Protein AF-A0A9P7K3I8-F1 (afdb_monomer_lite)

Structure (mmCIF, N/CA/C/O backbone):
data_AF-A0A9P7K3I8-F1
#
_entry.id   AF-A0A9P7K3I8-F1
#
loop_
_atom_site.group_PDB
_atom_site.id
_atom_site.type_symbol
_atom_site.label_atom_id
_atom_site.label_alt_id
_atom_site.label_comp_id
_atom_site.label_asym_id
_atom_site.label_entity_id
_atom_site.label_seq_id
_atom_site.pdbx_PDB_ins_code
_atom_site.Cartn_x
_atom_site.Cartn_y
_atom_site.Cartn_z
_atom_site.occupancy
_atom_site.B_iso_or_equiv
_atom_site.auth_seq_id
_atom_site.auth_comp_id
_atom_site.auth_asym_id
_atom_site.auth_atom_id
_atom_site.pdbx_PDB_model_num
ATOM 1 N N . MET A 1 1 ? -4.720 -3.797 11.841 1.00 48.81 1 MET A N 1
ATOM 2 C CA . MET A 1 1 ? -3.307 -3.747 11.417 1.00 48.81 1 MET A CA 1
ATOM 3 C C . MET A 1 1 ? -3.139 -2.559 10.490 1.00 48.81 1 MET A C 1
ATOM 5 O O . MET A 1 1 ? -4.013 -2.383 9.645 1.00 48.81 1 MET A O 1
ATOM 9 N N . PRO A 1 2 ? -2.109 -1.719 10.674 1.00 69.06 2 PRO A N 1
ATOM 10 C CA . PRO A 1 2 ? -1.815 -0.645 9.732 1.00 69.06 2 PRO A CA 1
ATOM 11 C C . PRO A 1 2 ? -1.447 -1.245 8.368 1.00 69.06 2 PRO A C 1
ATOM 13 O O . PRO A 1 2 ? -0.720 -2.235 8.304 1.00 69.06 2 PRO A O 1
ATOM 16 N N . VAL A 1 3 ? -1.983 -0.675 7.289 1.00 77.25 3 VAL A N 1
ATOM 17 C CA . VAL A 1 3 ? -1.693 -1.113 5.917 1.00 77.25 3 VAL A CA 1
ATOM 18 C C . VAL A 1 3 ? -0.452 -0.373 5.435 1.00 77.25 3 VAL A C 1
ATOM 20 O O . VAL A 1 3 ? -0.442 0.857 5.390 1.00 77.25 3 VAL A O 1
ATOM 23 N N . SER A 1 4 ? 0.599 -1.119 5.097 1.00 82.44 4 SER A N 1
ATOM 24 C CA . SER A 1 4 ? 1.828 -0.546 4.548 1.00 82.44 4 SER A CA 1
ATOM 25 C C . SER A 1 4 ? 1.603 0.009 3.142 1.00 82.44 4 SER A C 1
ATOM 27 O O . SER A 1 4 ? 0.768 -0.477 2.378 1.00 82.44 4 SER A O 1
ATOM 29 N N . VAL A 1 5 ? 2.386 1.022 2.784 1.00 84.94 5 VAL A N 1
ATOM 30 C CA . VAL A 1 5 ? 2.389 1.591 1.434 1.00 84.94 5 VAL A CA 1
ATOM 31 C C . VAL A 1 5 ? 2.815 0.535 0.415 1.00 84.94 5 VAL A C 1
ATOM 33 O O . VAL A 1 5 ? 3.733 -0.240 0.670 1.00 84.94 5 VAL A O 1
ATOM 36 N N . GLY A 1 6 ? 2.139 0.503 -0.734 1.00 86.31 6 GLY A N 1
ATOM 37 C CA . GLY A 1 6 ? 2.407 -0.472 -1.793 1.00 86.31 6 GLY A CA 1
ATOM 38 C C . GLY A 1 6 ? 1.720 -1.825 -1.591 1.00 86.31 6 GLY A C 1
ATOM 39 O O . GLY A 1 6 ? 1.846 -2.702 -2.438 1.00 86.31 6 GLY A O 1
ATOM 40 N N . MET A 1 7 ? 0.964 -2.018 -0.511 1.00 89.62 7 MET A N 1
ATOM 41 C CA . MET A 1 7 ? 0.153 -3.225 -0.349 1.00 89.62 7 MET A CA 1
ATOM 42 C C . MET A 1 7 ? -1.098 -3.146 -1.221 1.00 89.62 7 MET A C 1
ATOM 44 O O . MET A 1 7 ? -1.807 -2.141 -1.203 1.00 89.62 7 MET A O 1
ATOM 48 N N . VAL A 1 8 ? -1.382 -4.209 -1.968 1.00 91.31 8 VAL A N 1
ATOM 49 C CA . VAL A 1 8 ? -2.612 -4.362 -2.752 1.00 91.31 8 VAL A CA 1
ATOM 50 C C . VAL A 1 8 ? -3.511 -5.368 -2.061 1.00 91.31 8 VAL A C 1
ATOM 52 O O . VAL A 1 8 ? -3.051 -6.416 -1.602 1.00 91.31 8 VAL A O 1
ATOM 55 N N . GLY A 1 9 ? -4.794 -5.049 -1.983 1.00 91.75 9 GLY A N 1
ATOM 56 C CA . GLY A 1 9 ? -5.764 -5.870 -1.280 1.00 91.75 9 GLY A CA 1
ATOM 57 C C . GLY A 1 9 ? -7.167 -5.298 -1.360 1.00 91.75 9 GLY A C 1
ATOM 58 O O . GLY A 1 9 ? -7.424 -4.388 -2.141 1.00 91.75 9 GLY A O 1
ATOM 59 N N . TYR A 1 10 ? -8.065 -5.819 -0.534 1.00 91.38 10 TYR A N 1
ATOM 60 C CA . TYR A 1 10 ? -9.457 -5.376 -0.469 1.00 91.38 10 TYR A CA 1
ATOM 61 C C . TYR A 1 10 ? -9.915 -5.232 0.981 1.00 91.38 10 TYR A C 1
ATOM 63 O O . TYR A 1 10 ? -9.341 -5.816 1.908 1.00 91.38 10 TYR A O 1
ATOM 71 N N . LEU A 1 11 ? -10.963 -4.440 1.197 1.00 90.06 11 LEU A N 1
ATOM 72 C CA . LEU A 1 11 ? -11.585 -4.296 2.509 1.00 90.06 11 LEU A CA 1
ATOM 73 C C . LEU A 1 11 ? -12.683 -5.351 2.678 1.00 90.06 11 LEU A C 1
ATOM 75 O O . LEU A 1 11 ? -13.753 -5.250 2.082 1.00 90.06 11 LEU A O 1
ATOM 79 N N . SER A 1 12 ? -12.446 -6.352 3.526 1.00 88.44 12 SER A N 1
ATOM 80 C CA . SER A 1 12 ? -13.471 -7.344 3.852 1.00 88.44 12 SER A CA 1
ATOM 81 C C . SER A 1 12 ? -14.590 -6.695 4.664 1.00 88.44 12 SER A C 1
ATOM 83 O O . SER A 1 12 ? -14.382 -6.299 5.815 1.00 88.44 12 SER A O 1
ATOM 85 N N . LYS A 1 13 ? -15.790 -6.620 4.078 1.00 84.81 13 LYS A N 1
ATOM 86 C CA . LYS A 1 13 ? -16.990 -6.057 4.724 1.00 84.81 13 LYS A CA 1
ATOM 87 C C . LYS A 1 13 ? -17.391 -6.844 5.975 1.00 84.81 13 LYS A C 1
ATOM 89 O O . LYS A 1 13 ? -17.785 -6.245 6.967 1.00 84.81 13 LYS A O 1
ATOM 94 N N . HIS A 1 14 ? -17.224 -8.168 5.954 1.00 85.81 14 HIS A N 1
ATOM 95 C CA . HIS A 1 14 ? -17.585 -9.046 7.072 1.00 85.81 14 HIS A CA 1
ATOM 96 C C . HIS A 1 14 ? -16.695 -8.849 8.301 1.00 85.81 14 HIS A C 1
ATOM 98 O O . HIS A 1 14 ? -17.175 -8.896 9.430 1.00 85.81 14 HIS A O 1
ATOM 104 N N . HIS A 1 15 ? -15.395 -8.634 8.090 1.00 83.81 15 HIS A N 1
ATOM 105 C CA . HIS A 1 15 ? -14.426 -8.551 9.184 1.00 83.81 15 HIS A CA 1
ATOM 106 C C . HIS A 1 15 ? -13.986 -7.123 9.513 1.00 83.81 15 HIS A C 1
ATOM 108 O O . HIS A 1 15 ? -13.276 -6.934 10.501 1.00 83.81 15 HIS A O 1
ATOM 114 N N . GLY A 1 16 ? -14.347 -6.132 8.689 1.00 85.88 16 GLY A N 1
ATOM 115 C CA . GLY A 1 16 ? -13.883 -4.749 8.830 1.00 85.88 16 GLY A CA 1
ATOM 116 C C . GLY A 1 16 ? -12.359 -4.623 8.729 1.00 85.88 16 GLY A C 1
ATOM 117 O O . GLY A 1 16 ? -11.761 -3.745 9.348 1.00 85.88 16 GLY A O 1
ATOM 118 N N . LYS A 1 17 ? -11.707 -5.545 8.010 1.00 87.44 17 LYS A N 1
ATOM 119 C CA . LYS A 1 17 ? -10.245 -5.650 7.920 1.00 87.44 17 LYS A CA 1
ATOM 120 C C . LYS A 1 17 ? -9.796 -5.585 6.471 1.00 87.44 17 LYS A C 1
ATOM 122 O O . LYS A 1 17 ? -10.416 -6.180 5.593 1.00 87.44 17 LYS A O 1
ATOM 127 N N . PHE A 1 18 ? -8.689 -4.888 6.249 1.00 89.06 18 PHE A N 1
ATOM 128 C CA . PHE A 1 18 ? -7.992 -4.914 4.973 1.00 89.06 18 PHE A CA 1
ATOM 129 C C . PHE A 1 18 ? -7.248 -6.244 4.834 1.00 89.06 18 PHE A C 1
ATOM 131 O O . PHE A 1 18 ? -6.412 -6.573 5.679 1.00 89.06 18 PHE A O 1
ATOM 138 N N . ILE A 1 19 ? -7.583 -7.005 3.798 1.00 90.25 19 ILE A N 1
ATOM 139 C CA . ILE A 1 19 ? -6.927 -8.262 3.451 1.00 90.25 19 ILE A CA 1
ATOM 140 C C . ILE A 1 19 ? -5.911 -7.955 2.357 1.00 90.25 19 ILE A C 1
ATOM 142 O O . ILE A 1 19 ? -6.279 -7.573 1.248 1.00 90.25 19 ILE A O 1
ATOM 146 N N . THR A 1 20 ? -4.631 -8.104 2.689 1.00 90.75 20 THR A N 1
ATOM 147 C CA . THR A 1 20 ? -3.520 -7.906 1.754 1.00 90.75 20 THR A CA 1
ATOM 148 C C . THR A 1 20 ? -3.326 -9.154 0.903 1.00 90.75 20 THR A C 1
ATOM 150 O O . THR A 1 20 ? -3.169 -10.244 1.445 1.00 90.75 20 THR A O 1
ATOM 153 N N . LEU A 1 21 ? -3.281 -8.976 -0.414 1.00 89.81 21 LEU A N 1
ATOM 154 C CA . LEU A 1 21 ? -3.022 -10.041 -1.383 1.00 89.81 21 LEU A CA 1
ATOM 155 C C . LEU A 1 21 ? -1.543 -10.089 -1.775 1.00 89.81 21 LEU A C 1
ATOM 157 O O . LEU A 1 21 ? -0.943 -11.159 -1.833 1.00 89.81 21 LEU A O 1
ATOM 161 N N . LEU A 1 22 ? -0.944 -8.921 -2.033 1.00 90.81 22 LEU A N 1
ATOM 162 C CA . LEU A 1 22 ? 0.435 -8.814 -2.512 1.00 90.81 22 LEU A CA 1
ATOM 163 C C . LEU A 1 22 ? 1.065 -7.454 -2.193 1.00 90.81 22 LEU A C 1
ATOM 165 O O . LEU A 1 22 ? 0.375 -6.474 -1.906 1.00 90.81 22 LEU A O 1
ATOM 169 N N . ASN A 1 23 ? 2.390 -7.393 -2.318 1.00 89.94 23 ASN A N 1
ATOM 170 C CA . ASN A 1 23 ? 3.174 -6.164 -2.252 1.00 89.94 23 ASN A CA 1
ATOM 171 C C . ASN A 1 23 ? 3.580 -5.713 -3.668 1.00 89.94 23 ASN A C 1
ATOM 173 O O . ASN A 1 23 ? 4.329 -6.408 -4.352 1.00 89.94 23 ASN A O 1
ATOM 177 N N . SER A 1 24 ? 3.132 -4.533 -4.110 1.00 87.62 24 SER A N 1
ATOM 178 C CA . SER A 1 24 ? 3.446 -3.985 -5.439 1.00 87.62 24 SER A CA 1
ATOM 179 C C . SER A 1 24 ? 4.919 -3.599 -5.607 1.00 87.62 24 SER A C 1
ATOM 181 O O . SER A 1 24 ? 5.419 -3.503 -6.730 1.00 87.62 24 SER A O 1
ATOM 183 N N . LEU A 1 25 ? 5.619 -3.325 -4.500 1.00 85.94 25 LEU A N 1
ATOM 184 C CA . LEU A 1 25 ? 7.044 -2.983 -4.512 1.00 85.94 25 LEU A CA 1
ATOM 185 C C . LEU A 1 25 ? 7.912 -4.224 -4.732 1.00 85.94 25 LEU A C 1
ATOM 187 O O . LEU A 1 25 ? 8.945 -4.132 -5.391 1.00 85.94 25 LEU A O 1
ATOM 191 N N . GLU A 1 26 ? 7.462 -5.377 -4.236 1.00 86.94 26 GLU A N 1
ATOM 192 C CA . GLU A 1 26 ? 8.186 -6.647 -4.300 1.00 86.94 26 GLU A CA 1
ATOM 193 C C . GLU A 1 26 ? 7.244 -7.811 -4.660 1.00 86.94 26 GLU A C 1
ATOM 195 O O . GLU A 1 26 ? 6.999 -8.692 -3.839 1.00 86.94 26 GLU A O 1
ATOM 200 N N . PRO A 1 27 ? 6.722 -7.888 -5.898 1.00 84.06 27 PRO A N 1
ATOM 201 C CA . PRO A 1 27 ? 5.787 -8.955 -6.271 1.00 84.06 27 PRO A CA 1
ATOM 202 C C . PRO A 1 27 ? 6.390 -10.364 -6.156 1.00 84.06 27 PRO A C 1
ATOM 204 O O . PRO A 1 27 ? 5.674 -11.337 -5.943 1.00 84.06 27 PRO A O 1
ATOM 207 N N . ARG A 1 28 ? 7.721 -10.476 -6.248 1.00 81.75 28 ARG A N 1
ATOM 208 C CA . ARG A 1 28 ? 8.476 -11.739 -6.167 1.00 81.75 28 ARG A CA 1
ATOM 209 C C . ARG A 1 28 ? 8.515 -12.360 -4.771 1.00 81.75 28 ARG A C 1
ATOM 211 O O . ARG A 1 28 ? 8.826 -13.536 -4.657 1.00 81.75 28 ARG A O 1
ATOM 218 N N . THR A 1 29 ? 8.250 -11.589 -3.716 1.00 82.00 29 THR A N 1
ATOM 219 C CA . THR A 1 29 ? 8.230 -12.112 -2.337 1.00 82.00 29 THR A CA 1
ATOM 220 C C . THR A 1 29 ? 6.855 -12.645 -1.938 1.00 82.00 29 THR A C 1
ATOM 222 O O . THR A 1 29 ? 6.679 -13.145 -0.828 1.00 82.00 29 THR A O 1
ATOM 225 N N . SER A 1 30 ? 5.870 -12.553 -2.834 1.00 81.12 30 SER A N 1
ATOM 226 C CA . SER A 1 30 ? 4.527 -13.071 -2.597 1.00 81.12 30 SER A CA 1
ATOM 227 C C . SER A 1 30 ? 4.490 -14.603 -2.606 1.00 81.12 30 SER A C 1
ATOM 229 O O . SER A 1 30 ? 5.318 -15.270 -3.230 1.00 81.12 30 SER A O 1
ATOM 231 N N . GLN A 1 31 ? 3.505 -15.157 -1.895 1.00 79.44 31 GLN A N 1
ATOM 232 C CA . GLN A 1 31 ? 3.326 -16.606 -1.749 1.00 79.44 31 GLN A CA 1
ATOM 233 C C . GLN A 1 31 ? 2.910 -17.290 -3.059 1.00 79.44 31 GLN A C 1
ATOM 235 O O . GLN A 1 31 ? 3.251 -18.450 -3.267 1.00 79.44 31 GLN A O 1
ATOM 240 N N . ASN A 1 32 ? 2.212 -16.576 -3.946 1.00 80.56 32 ASN A N 1
ATOM 241 C CA . ASN A 1 32 ? 1.759 -17.125 -5.220 1.00 80.56 32 ASN A CA 1
ATOM 242 C C . ASN A 1 32 ? 2.810 -16.902 -6.306 1.00 80.56 32 ASN A C 1
ATOM 244 O O . ASN A 1 32 ? 3.214 -15.775 -6.577 1.00 80.56 32 ASN A O 1
ATOM 248 N N . VAL A 1 33 ? 3.225 -17.984 -6.960 1.00 81.12 33 VAL A N 1
ATOM 249 C CA . VAL A 1 33 ? 4.259 -17.944 -8.006 1.00 81.12 33 VAL A CA 1
ATOM 250 C C . VAL A 1 33 ? 3.763 -17.199 -9.254 1.00 81.12 33 VAL A C 1
ATOM 252 O O . VAL A 1 33 ? 4.544 -16.517 -9.916 1.00 81.12 33 VAL A O 1
ATOM 255 N N . ASP A 1 34 ? 2.457 -17.224 -9.525 1.00 81.94 34 ASP A N 1
ATOM 256 C CA . ASP A 1 34 ? 1.858 -16.616 -10.724 1.00 81.94 34 ASP A CA 1
ATOM 257 C C . ASP A 1 34 ? 2.003 -15.086 -10.773 1.00 81.94 34 ASP A C 1
ATOM 259 O O . ASP A 1 34 ? 2.083 -14.481 -11.843 1.00 81.94 34 ASP A O 1
ATOM 263 N N . VAL A 1 35 ? 2.136 -14.436 -9.612 1.00 82.19 35 VAL A N 1
ATOM 264 C CA . VAL A 1 35 ? 2.365 -12.985 -9.513 1.00 82.19 35 VAL A CA 1
ATOM 265 C C . VAL A 1 35 ? 3.847 -12.595 -9.500 1.00 82.19 35 VAL A C 1
ATOM 267 O O . VAL A 1 35 ? 4.170 -11.406 -9.560 1.00 82.19 35 VAL A O 1
ATOM 270 N N . HIS A 1 36 ? 4.779 -13.556 -9.522 1.00 83.38 36 HIS A N 1
ATOM 271 C CA . HIS A 1 36 ? 6.219 -13.262 -9.613 1.00 83.38 36 HIS A CA 1
ATOM 272 C C . HIS A 1 36 ? 6.604 -12.636 -10.959 1.00 83.38 36 HIS A C 1
ATOM 274 O O . HIS A 1 36 ? 7.609 -11.926 -11.046 1.00 83.38 36 HIS A O 1
ATOM 280 N N . GLY A 1 37 ? 5.793 -12.859 -11.998 1.00 81.81 37 GLY A N 1
ATOM 281 C CA . GLY A 1 37 ? 5.948 -12.242 -13.317 1.00 81.81 37 GLY A CA 1
ATOM 282 C C . GLY A 1 37 ? 5.544 -10.764 -13.376 1.00 81.81 37 GLY A C 1
ATOM 283 O O . GLY A 1 37 ? 5.796 -10.099 -14.386 1.00 81.81 37 GLY A O 1
ATOM 284 N N . LEU A 1 38 ? 4.924 -10.219 -12.322 1.00 84.88 38 LEU A N 1
ATOM 285 C CA . LEU A 1 38 ? 4.535 -8.812 -12.285 1.00 84.88 38 LEU A CA 1
ATOM 286 C C . LEU A 1 38 ? 5.771 -7.917 -12.167 1.00 84.88 38 LEU A C 1
ATOM 288 O O . LEU A 1 38 ? 6.653 -8.111 -11.327 1.00 84.88 38 LEU A O 1
ATOM 292 N N . LYS A 1 39 ? 5.819 -6.877 -13.003 1.00 86.44 39 LYS A N 1
ATOM 293 C CA . LYS A 1 39 ? 6.860 -5.852 -12.902 1.00 86.44 39 LYS A CA 1
ATOM 294 C C . LYS A 1 39 ? 6.665 -5.073 -11.595 1.00 86.44 39 LYS A C 1
ATOM 296 O O . LYS A 1 39 ? 5.552 -4.599 -11.362 1.00 86.44 39 LYS A O 1
ATOM 301 N N . PRO A 1 40 ? 7.710 -4.888 -10.772 1.00 86.62 40 PRO A N 1
ATOM 302 C CA . PRO A 1 40 ? 7.633 -4.043 -9.585 1.00 86.62 40 PRO A CA 1
ATOM 303 C C . PRO A 1 40 ? 7.185 -2.615 -9.910 1.00 86.62 40 PRO A C 1
ATOM 305 O O . PRO A 1 40 ? 7.473 -2.090 -10.989 1.00 86.62 40 PRO A O 1
ATOM 308 N N . LEU A 1 41 ? 6.552 -1.949 -8.942 1.00 85.44 41 LEU A N 1
ATOM 309 C CA . LEU A 1 41 ? 6.090 -0.560 -9.058 1.00 85.44 41 LEU A CA 1
ATOM 310 C C . LEU A 1 41 ? 7.188 0.409 -9.529 1.00 85.44 41 LEU A C 1
ATOM 312 O O . LEU A 1 41 ? 6.933 1.308 -10.328 1.00 85.44 41 LEU A O 1
ATOM 316 N N . ARG A 1 42 ? 8.429 0.182 -9.081 1.00 81.44 42 ARG A N 1
ATOM 317 C CA . ARG A 1 42 ? 9.613 0.993 -9.416 1.00 81.44 42 ARG A CA 1
ATOM 318 C C . ARG A 1 42 ? 9.921 1.030 -10.919 1.00 81.44 42 ARG A C 1
ATOM 320 O O . ARG A 1 42 ? 10.599 1.940 -11.377 1.00 81.44 42 ARG A O 1
ATOM 327 N N . CYS A 1 43 ? 9.406 0.081 -11.704 1.00 81.06 43 CYS A N 1
ATOM 328 C CA . CYS A 1 43 ? 9.582 0.056 -13.157 1.00 81.06 43 CYS A CA 1
ATOM 329 C C . CYS A 1 43 ? 8.670 1.040 -13.912 1.00 81.06 43 CYS A C 1
ATOM 331 O O . CYS A 1 43 ? 8.868 1.232 -15.108 1.00 81.06 43 CYS A O 1
ATOM 333 N N . TYR A 1 44 ? 7.669 1.634 -13.253 1.00 78.75 44 TYR A N 1
ATOM 334 C CA . TYR A 1 44 ? 6.668 2.501 -13.892 1.00 78.75 44 TYR A CA 1
ATOM 335 C C . TYR A 1 44 ? 6.921 4.002 -13.661 1.00 78.75 44 TYR A C 1
ATOM 337 O O . TYR A 1 44 ? 6.190 4.834 -14.200 1.00 78.75 44 TYR A O 1
ATOM 345 N N . GLY A 1 45 ? 7.949 4.367 -12.886 1.00 75.38 45 GLY A N 1
ATOM 346 C CA . GLY A 1 45 ? 8.351 5.756 -12.651 1.00 75.38 45 GLY A CA 1
ATOM 347 C C . GLY A 1 45 ? 9.205 5.936 -11.394 1.00 75.38 45 GLY A C 1
ATOM 348 O O . GLY A 1 45 ? 9.468 4.976 -10.671 1.00 75.38 45 GLY A O 1
ATOM 349 N N . SER A 1 46 ? 9.623 7.180 -11.128 1.00 67.06 46 SER A N 1
ATOM 350 C CA . SER A 1 46 ? 10.337 7.523 -9.891 1.00 67.06 46 SER A CA 1
ATOM 351 C C . SER A 1 46 ? 9.392 7.384 -8.699 1.00 67.06 46 SER A C 1
ATOM 353 O O . SER A 1 46 ? 8.440 8.152 -8.544 1.00 67.06 46 SER A O 1
ATOM 355 N N . VAL A 1 47 ? 9.634 6.366 -7.877 1.00 66.62 47 VAL A N 1
ATOM 356 C CA . VAL A 1 47 ? 8.924 6.155 -6.619 1.00 66.62 47 VAL A CA 1
ATOM 357 C C . VAL A 1 47 ? 9.749 6.820 -5.523 1.00 66.62 47 VAL A C 1
ATOM 359 O O . VAL A 1 47 ? 10.639 6.208 -4.941 1.00 66.62 47 VAL A O 1
ATOM 362 N N . GLU A 1 48 ? 9.480 8.099 -5.276 1.00 68.12 48 GLU A N 1
ATOM 363 C CA . GLU A 1 48 ? 10.004 8.788 -4.098 1.00 68.12 48 GLU A CA 1
ATOM 364 C C . GLU A 1 48 ? 9.134 8.414 -2.896 1.00 68.12 48 GLU A C 1
ATOM 366 O O . GLU A 1 48 ? 7.989 8.865 -2.766 1.00 68.12 48 GLU A O 1
ATOM 371 N N . GLU A 1 49 ? 9.675 7.540 -2.051 1.00 67.12 49 GLU A N 1
ATOM 372 C CA . GLU A 1 49 ? 9.162 7.290 -0.709 1.00 67.12 49 GLU A CA 1
ATOM 373 C C . GLU A 1 49 ? 9.677 8.414 0.191 1.00 67.12 49 GLU A C 1
ATOM 375 O O . GLU A 1 49 ? 10.869 8.491 0.490 1.00 67.12 49 GLU A O 1
ATOM 380 N N . ASP A 1 50 ? 8.790 9.328 0.582 1.00 62.00 50 ASP A N 1
ATOM 381 C CA . ASP A 1 50 ? 9.132 10.327 1.589 1.00 62.00 50 ASP A CA 1
ATOM 382 C C . ASP A 1 50 ? 8.709 9.813 2.966 1.00 62.00 50 ASP A C 1
ATOM 384 O O . ASP A 1 50 ? 7.569 9.389 3.183 1.00 62.00 50 ASP A O 1
ATOM 388 N N . HIS A 1 51 ? 9.659 9.849 3.893 1.00 60.97 51 HIS A N 1
ATOM 389 C CA . HIS A 1 51 ? 9.478 9.447 5.283 1.00 60.97 51 HIS A CA 1
ATOM 390 C C . HIS A 1 51 ? 9.381 10.664 6.227 1.00 60.97 51 HIS A C 1
ATOM 392 O O . HIS A 1 51 ? 9.171 10.501 7.432 1.00 60.97 51 HIS A O 1
ATOM 398 N N . ASN A 1 52 ? 9.539 11.892 5.706 1.00 53.66 52 ASN A N 1
ATOM 399 C CA . ASN A 1 52 ? 10.027 13.040 6.473 1.00 53.66 52 ASN A CA 1
ATOM 400 C C . ASN A 1 52 ? 9.090 14.260 6.521 1.00 53.66 52 ASN A C 1
ATOM 402 O O . ASN A 1 52 ? 9.561 15.394 6.588 1.00 53.66 52 ASN A O 1
ATOM 406 N N . HIS A 1 53 ? 7.774 14.076 6.665 1.00 52.69 53 HIS A N 1
ATOM 407 C CA . HIS A 1 53 ? 6.936 15.193 7.149 1.00 52.69 53 HIS A CA 1
ATOM 408 C C . HIS A 1 53 ? 7.234 15.552 8.629 1.00 52.69 53 HIS A C 1
ATOM 410 O O . HIS A 1 53 ? 6.909 16.637 9.112 1.00 52.69 53 HIS A O 1
ATOM 416 N N . TYR A 1 54 ? 7.919 14.660 9.356 1.00 51.69 54 TYR A N 1
ATOM 417 C CA . TYR A 1 54 ? 8.363 14.862 10.738 1.00 51.69 54 TYR A CA 1
ATOM 418 C C . TYR A 1 54 ? 9.371 16.017 10.905 1.00 51.69 54 TYR A C 1
ATOM 420 O O . TYR A 1 54 ? 9.265 16.785 11.865 1.00 51.69 54 TYR A O 1
ATOM 428 N N . GLU A 1 55 ? 10.324 16.181 9.982 1.00 51.44 55 GLU A N 1
ATOM 429 C CA . GLU A 1 55 ? 11.355 17.231 10.073 1.00 51.44 55 GLU A CA 1
ATOM 430 C C . GLU A 1 55 ? 10.755 18.638 9.886 1.00 51.44 55 GLU A C 1
ATOM 432 O O . GLU A 1 55 ? 11.120 19.581 10.597 1.00 51.44 55 GLU A O 1
ATOM 437 N N . GLU A 1 56 ? 9.761 18.775 9.005 1.00 53.38 56 GLU A N 1
ATOM 438 C CA . GLU A 1 56 ? 9.065 20.040 8.750 1.00 53.38 56 GLU A CA 1
ATOM 439 C C . GLU A 1 56 ? 8.215 20.480 9.956 1.00 53.38 56 GLU A C 1
ATOM 441 O O . GLU A 1 56 ? 8.315 21.626 10.415 1.00 53.38 56 GLU A O 1
ATOM 446 N N . ILE A 1 57 ? 7.452 19.551 10.550 1.00 54.12 57 ILE A N 1
ATOM 447 C CA . ILE A 1 57 ? 6.655 19.816 11.758 1.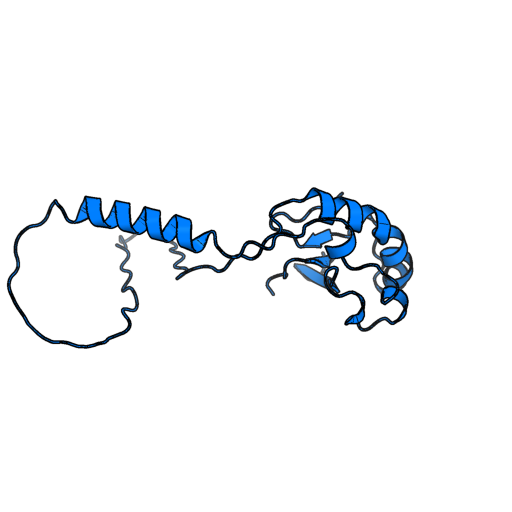00 54.12 57 ILE A CA 1
ATOM 448 C C . ILE A 1 57 ? 7.567 20.167 12.938 1.00 54.12 57 ILE A C 1
ATOM 450 O O . ILE A 1 57 ? 7.325 21.163 13.620 1.00 54.12 57 ILE A O 1
ATOM 454 N N . LYS A 1 58 ? 8.649 19.412 13.170 1.00 51.56 58 LYS A N 1
ATOM 455 C CA . LYS A 1 58 ? 9.590 19.659 14.276 1.00 51.56 58 LYS A CA 1
ATOM 456 C C . LYS A 1 58 ? 10.229 21.044 14.186 1.00 51.56 58 LYS A C 1
ATOM 458 O O . LYS A 1 58 ? 10.359 21.726 15.206 1.00 51.56 58 LYS A O 1
ATOM 463 N N . ASN A 1 59 ? 10.604 21.487 12.986 1.00 51.94 59 ASN A N 1
ATOM 464 C CA . ASN A 1 59 ? 11.153 22.826 12.779 1.00 51.94 59 ASN A CA 1
ATOM 465 C C . ASN A 1 59 ? 10.112 23.921 13.036 1.00 51.94 59 ASN A C 1
ATOM 467 O O . ASN A 1 59 ? 10.432 24.933 13.663 1.00 51.94 59 ASN A O 1
ATOM 471 N N . ASN A 1 60 ? 8.853 23.706 12.652 1.00 51.00 60 ASN A N 1
ATOM 472 C CA . ASN A 1 60 ? 7.776 24.650 12.941 1.00 51.00 60 ASN A CA 1
ATOM 473 C C . ASN A 1 60 ? 7.433 24.698 14.448 1.00 51.00 60 ASN A C 1
ATOM 475 O O . ASN A 1 60 ? 7.365 25.773 15.046 1.00 51.00 60 ASN A O 1
ATOM 479 N N . SER A 1 61 ? 7.348 23.545 15.121 1.00 52.72 61 SER A N 1
ATOM 480 C CA . SER A 1 61 ? 7.122 23.457 16.571 1.00 52.72 61 SER A CA 1
ATOM 481 C C . SER A 1 61 ? 8.251 24.095 17.387 1.00 52.72 61 SER A C 1
ATOM 483 O O . SER A 1 61 ? 7.971 24.784 18.367 1.00 52.72 61 SER A O 1
ATOM 485 N N . LYS A 1 62 ? 9.520 23.952 16.971 1.00 51.38 62 LYS A N 1
ATOM 486 C CA . LYS A 1 62 ? 10.659 24.655 17.595 1.00 51.38 62 LYS A CA 1
ATOM 487 C C . LYS A 1 62 ? 10.526 26.180 17.488 1.00 51.38 62 LYS A C 1
ATOM 489 O O . LYS A 1 62 ? 10.833 26.880 18.452 1.00 51.38 62 LYS A O 1
ATOM 494 N N . ARG A 1 63 ? 10.021 26.704 16.363 1.00 47.56 63 ARG A N 1
ATOM 495 C CA . ARG A 1 63 ? 9.762 28.147 16.179 1.00 47.56 63 ARG A CA 1
ATOM 496 C C . ARG A 1 63 ? 8.605 28.642 17.052 1.00 47.56 63 ARG A C 1
ATOM 498 O O . ARG A 1 63 ? 8.702 29.718 17.640 1.00 47.56 63 ARG A O 1
ATOM 505 N N . ILE A 1 64 ? 7.544 27.847 17.193 1.00 50.88 64 ILE A N 1
ATOM 506 C CA . ILE A 1 64 ? 6.398 28.161 18.065 1.00 50.88 64 ILE A CA 1
ATOM 507 C C . ILE A 1 64 ? 6.804 28.104 19.550 1.00 50.88 64 ILE A C 1
ATOM 509 O O . ILE A 1 64 ? 6.428 28.984 20.326 1.00 50.88 64 ILE A O 1
ATOM 513 N N . ALA A 1 65 ? 7.630 27.131 19.947 1.00 51.84 65 ALA A N 1
ATOM 514 C CA . ALA A 1 65 ? 8.172 27.026 21.302 1.00 51.84 65 ALA A CA 1
ATOM 515 C C . ALA A 1 65 ? 9.133 28.179 21.638 1.00 51.84 65 ALA A C 1
ATOM 517 O O . ALA A 1 65 ? 9.091 28.706 22.747 1.00 51.84 65 ALA A O 1
ATOM 518 N N . MET A 1 66 ? 9.953 28.629 20.681 1.00 50.34 66 MET A N 1
ATOM 519 C CA . MET A 1 66 ? 10.827 29.793 20.869 1.00 50.34 66 MET A CA 1
ATOM 520 C C . MET A 1 66 ? 10.023 31.094 21.033 1.00 50.34 66 MET A C 1
ATOM 522 O O . MET A 1 66 ? 10.368 31.913 21.880 1.00 50.34 66 MET A O 1
ATOM 526 N N . ARG A 1 67 ? 8.894 31.251 20.322 1.00 46.91 67 ARG A N 1
ATOM 527 C CA . ARG A 1 67 ? 7.984 32.399 20.502 1.00 46.91 67 ARG A CA 1
ATOM 528 C C . ARG A 1 67 ? 7.301 32.442 21.874 1.00 46.91 67 ARG A C 1
ATOM 530 O O . ARG A 1 67 ? 7.016 33.532 22.354 1.00 46.91 67 ARG A O 1
ATOM 537 N N . ARG A 1 68 ? 7.082 31.299 22.537 1.00 48.38 68 ARG A N 1
ATOM 538 C CA . ARG A 1 68 ? 6.508 31.256 23.900 1.00 48.38 68 ARG A CA 1
ATOM 539 C C . ARG A 1 68 ? 7.528 31.457 25.026 1.00 48.38 68 ARG A C 1
ATOM 541 O O . ARG A 1 68 ? 7.120 31.689 26.155 1.00 48.38 68 ARG A O 1
ATOM 548 N N . ARG A 1 69 ? 8.838 31.403 24.750 1.00 44.72 69 ARG A N 1
ATOM 549 C CA . ARG A 1 69 ? 9.897 31.555 25.773 1.00 44.72 69 ARG A CA 1
ATOM 550 C C . ARG A 1 69 ? 10.392 32.988 25.982 1.00 44.72 69 ARG A C 1
ATOM 552 O O . ARG A 1 69 ? 11.200 33.209 26.873 1.00 44.72 69 ARG A O 1
ATOM 559 N N . ILE A 1 70 ? 9.894 33.957 25.216 1.00 49.06 70 ILE A N 1
ATOM 560 C CA . ILE A 1 70 ? 10.207 35.385 25.416 1.00 49.06 70 ILE A CA 1
ATOM 561 C C . ILE A 1 70 ? 9.314 36.034 26.498 1.00 49.06 70 ILE A C 1
ATOM 563 O O . ILE A 1 70 ? 9.578 37.152 26.921 1.00 49.06 70 ILE A O 1
ATOM 567 N N . GLY A 1 71 ? 8.296 35.326 27.007 1.00 46.62 71 GLY A N 1
ATOM 568 C CA . GLY A 1 71 ? 7.309 35.882 27.942 1.00 46.62 71 GLY A CA 1
ATOM 569 C C . GLY A 1 71 ? 7.466 35.538 29.427 1.00 46.62 71 GLY A C 1
ATOM 570 O O . GLY A 1 71 ? 6.569 35.869 30.195 1.00 46.62 71 GLY A O 1
ATOM 571 N N . THR A 1 72 ? 8.521 34.851 29.876 1.00 46.00 72 THR A N 1
ATOM 572 C CA . THR A 1 72 ? 8.633 34.482 31.306 1.00 46.00 72 THR A CA 1
ATOM 573 C C . THR A 1 72 ? 10.089 34.444 31.753 1.00 46.00 72 THR A C 1
ATOM 575 O O . THR A 1 72 ? 10.747 33.405 31.755 1.00 46.00 72 THR A O 1
ATOM 578 N N . PHE A 1 73 ? 10.609 35.619 32.098 1.00 50.31 73 PHE A N 1
ATOM 579 C CA . PHE A 1 73 ? 11.820 35.741 32.898 1.00 50.31 73 PHE A CA 1
ATOM 580 C C . PHE A 1 73 ? 11.522 35.357 34.360 1.00 50.31 73 PHE A C 1
ATOM 582 O O . PHE A 1 73 ? 10.419 35.602 34.840 1.00 50.31 73 PHE A O 1
ATOM 589 N N . PHE A 1 74 ? 12.556 34.832 35.032 1.00 42.94 74 PHE A N 1
ATOM 590 C CA . PHE A 1 74 ? 12.698 34.457 36.454 1.00 42.94 74 PHE A CA 1
ATOM 591 C C . PHE A 1 74 ? 12.371 33.010 36.865 1.00 42.94 74 PHE A C 1
ATOM 593 O O . PHE A 1 74 ? 11.221 32.642 37.068 1.00 42.94 74 PHE A O 1
ATOM 600 N N . ASN A 1 75 ? 13.439 32.207 37.014 1.00 36.97 75 ASN A N 1
ATOM 601 C CA . ASN A 1 75 ? 13.800 31.407 38.206 1.00 36.97 75 ASN A CA 1
ATOM 602 C C . ASN A 1 75 ? 15.035 30.544 37.854 1.00 36.97 75 ASN A C 1
ATOM 604 O O . ASN A 1 75 ? 14.956 29.620 37.054 1.00 36.97 75 ASN A O 1
ATOM 608 N N . PHE A 1 76 ? 16.246 31.027 38.141 1.00 41.56 76 PHE A N 1
ATOM 609 C CA . PHE A 1 76 ? 17.026 30.766 39.364 1.00 41.56 76 PHE A CA 1
ATOM 610 C C . PHE A 1 76 ? 17.566 29.318 39.441 1.00 41.56 76 PHE A C 1
ATOM 612 O O . PHE A 1 76 ? 16.858 28.384 39.787 1.00 41.56 76 PHE A O 1
ATOM 619 N N . PHE A 1 77 ? 18.836 29.191 39.035 1.00 47.38 77 PHE A N 1
ATOM 620 C CA . PHE A 1 77 ? 19.852 28.151 39.270 1.00 47.38 77 PHE A CA 1
ATOM 621 C C . PHE A 1 77 ? 19.426 26.747 39.743 1.00 47.38 77 PHE A C 1
ATOM 623 O O . PHE A 1 77 ? 18.962 26.583 40.859 1.00 47.38 77 PHE A O 1
ATOM 630 N N . THR A 1 78 ? 19.818 25.710 38.992 1.00 36.22 78 THR A N 1
ATOM 631 C CA . THR A 1 78 ? 20.628 24.592 39.524 1.00 36.22 78 THR A CA 1
ATOM 632 C C . THR A 1 78 ? 21.327 23.845 38.385 1.00 36.22 78 THR A C 1
ATOM 634 O O . THR A 1 78 ? 20.713 23.358 37.439 1.00 36.22 78 THR A O 1
ATOM 637 N N . SER A 1 79 ? 22.652 23.761 38.490 1.00 47.50 79 SER A N 1
ATOM 638 C CA . SER A 1 79 ? 23.492 22.842 37.730 1.00 47.50 79 SER A CA 1
ATOM 639 C C . SER A 1 79 ? 23.159 21.402 38.101 1.00 47.50 79 SER A C 1
ATOM 641 O O . SER A 1 79 ? 23.279 21.039 39.268 1.00 47.50 79 SER A O 1
ATOM 643 N N . LYS A 1 80 ? 22.857 20.565 37.107 1.00 38.19 80 LYS A N 1
ATOM 644 C CA . LYS A 1 80 ? 23.241 19.146 37.078 1.00 38.19 80 LYS A CA 1
ATOM 645 C C . LYS A 1 80 ? 23.163 18.644 35.638 1.00 38.19 80 LYS A C 1
ATOM 647 O O . LYS A 1 80 ? 22.103 18.612 35.022 1.00 38.19 80 LYS A O 1
ATOM 652 N N . LYS A 1 81 ? 24.330 18.284 35.099 1.00 43.62 81 LYS A N 1
ATOM 653 C CA . LYS A 1 81 ? 24.467 17.483 33.883 1.00 43.62 81 LYS A CA 1
ATOM 654 C C . LYS A 1 81 ? 23.832 16.117 34.156 1.00 43.62 81 LYS A C 1
ATOM 656 O O . LYS A 1 81 ? 24.466 15.281 34.786 1.00 43.62 81 LYS A O 1
ATOM 661 N N . CYS A 1 82 ? 22.620 15.897 33.667 1.00 31.50 82 CYS A N 1
ATOM 662 C CA . CYS A 1 82 ? 22.125 14.561 33.367 1.00 31.50 82 CYS A CA 1
ATOM 663 C C . CYS A 1 82 ? 21.813 14.524 31.876 1.00 31.50 82 CYS A C 1
ATOM 665 O O . CYS A 1 82 ? 20.957 15.255 31.380 1.00 31.50 82 CYS A O 1
ATOM 667 N N . SER A 1 83 ? 22.570 13.695 31.164 1.00 48.38 83 SER A N 1
ATOM 668 C CA . SER A 1 83 ? 22.226 13.215 29.833 1.00 48.38 83 SER A CA 1
ATOM 669 C C . SER A 1 83 ? 21.014 12.294 29.977 1.00 48.38 83 SER A C 1
ATOM 671 O O . SER A 1 83 ? 21.151 11.076 29.985 1.00 48.38 83 SER A O 1
ATOM 673 N N . GLU A 1 84 ? 19.837 12.880 30.151 1.00 42.75 84 GLU A N 1
ATOM 674 C CA . GLU A 1 84 ? 18.567 12.171 30.082 1.00 42.75 84 GLU A CA 1
ATOM 675 C C . GLU A 1 84 ? 17.932 12.504 28.738 1.00 42.75 84 GLU A C 1
ATOM 677 O O . GLU A 1 84 ? 17.669 13.664 28.414 1.00 42.75 84 GLU A O 1
ATOM 682 N N . THR A 1 85 ? 17.723 11.470 27.929 1.00 44.78 85 THR A N 1
ATOM 683 C CA . THR A 1 85 ? 16.818 11.505 26.782 1.00 44.78 85 THR A CA 1
ATOM 684 C C . THR A 1 85 ? 15.483 12.057 27.258 1.00 44.78 85 THR A C 1
ATOM 686 O O . THR A 1 85 ? 14.758 11.399 28.000 1.00 44.78 85 THR A O 1
ATOM 689 N N . SER A 1 86 ? 15.203 13.303 26.891 1.00 46.50 86 SER A N 1
ATOM 690 C CA . SER A 1 86 ? 14.043 14.058 27.337 1.00 46.50 86 SER A CA 1
ATOM 691 C C . SER A 1 86 ? 12.763 13.481 26.737 1.00 46.50 86 SER A C 1
ATOM 693 O O . SER A 1 86 ? 12.291 13.929 25.695 1.00 46.50 86 SER A O 1
ATOM 695 N N . THR A 1 87 ? 12.173 12.493 27.409 1.00 54.66 87 THR A N 1
ATOM 696 C CA . THR A 1 87 ? 10.776 12.115 27.183 1.00 54.66 87 THR A CA 1
ATOM 697 C C . THR A 1 87 ? 9.922 13.349 27.467 1.00 54.66 87 THR A C 1
ATOM 699 O O . THR A 1 87 ? 10.002 13.938 28.552 1.00 54.66 87 THR A O 1
ATOM 702 N N . SER A 1 88 ? 9.165 13.816 26.475 1.00 58.66 88 SER A N 1
ATOM 703 C CA . SER A 1 88 ? 8.384 15.042 26.609 1.00 58.66 88 SER A CA 1
ATOM 704 C C . SER A 1 88 ? 7.237 14.781 27.587 1.00 58.66 88 SER A C 1
ATOM 706 O O . SER A 1 88 ? 6.327 14.010 27.306 1.00 58.66 88 SER A O 1
ATOM 708 N N . ARG A 1 89 ? 7.276 15.379 28.783 1.00 67.44 89 ARG A N 1
ATOM 709 C CA . ARG A 1 89 ? 6.148 15.302 29.722 1.00 67.44 89 ARG A CA 1
ATOM 710 C C . ARG A 1 89 ? 5.002 16.165 29.192 1.00 67.44 89 ARG A C 1
ATOM 712 O O . ARG A 1 89 ? 5.065 17.389 29.283 1.00 67.44 89 ARG A O 1
ATOM 719 N N . TYR A 1 90 ? 3.966 15.526 28.654 1.00 69.25 90 TYR A N 1
ATOM 720 C CA . TYR A 1 90 ? 2.717 16.179 28.264 1.00 69.25 90 TYR A CA 1
ATOM 721 C C . TYR A 1 90 ? 1.762 16.250 29.462 1.00 69.25 90 TYR A C 1
ATOM 723 O O . TYR A 1 90 ? 1.533 15.249 30.136 1.00 69.25 90 TYR A O 1
ATOM 731 N N . SER A 1 91 ? 1.192 17.425 29.722 1.00 77.25 91 SER A N 1
ATOM 732 C CA . SER A 1 91 ? 0.093 17.610 30.672 1.00 77.25 91 SER A CA 1
ATOM 733 C C . SER A 1 91 ? -1.093 18.268 29.966 1.00 77.25 91 SER A C 1
ATOM 735 O O . SER A 1 91 ? -0.917 19.188 29.165 1.00 77.25 91 SER A O 1
ATOM 737 N N . PHE A 1 92 ? -2.302 17.781 30.252 1.00 79.19 92 PHE A N 1
ATOM 738 C CA . PHE A 1 92 ? -3.553 18.301 29.697 1.00 79.19 92 PHE A CA 1
ATOM 739 C C . PHE A 1 92 ? -4.426 18.828 30.840 1.00 79.19 92 PHE A C 1
ATOM 741 O O . PHE A 1 92 ? -4.643 18.093 31.805 1.00 79.19 92 PHE A O 1
ATOM 748 N N . PRO A 1 93 ? -4.912 20.079 30.782 1.00 79.25 93 PRO A N 1
ATOM 749 C CA . PRO A 1 93 ? -5.827 20.593 31.793 1.00 79.25 93 PRO A CA 1
ATOM 750 C C . PRO A 1 93 ? -7.197 19.915 31.643 1.00 79.25 93 PRO A C 1
ATOM 752 O O . PRO A 1 93 ? -7.898 20.135 30.655 1.00 79.25 93 PRO A O 1
ATOM 755 N N . LEU A 1 94 ? -7.576 19.088 32.618 1.00 80.38 94 LEU A N 1
ATOM 756 C CA . LEU A 1 94 ? -8.893 18.450 32.684 1.00 80.38 94 LEU A CA 1
ATOM 757 C C . LEU A 1 94 ? -9.835 19.306 33.538 1.00 80.38 94 LEU A C 1
ATOM 759 O O . LEU A 1 94 ? -9.456 19.757 34.618 1.00 80.38 94 LEU A O 1
ATOM 763 N N . HIS A 1 95 ? -11.059 19.519 33.057 1.00 82.56 95 HIS A N 1
ATOM 764 C CA . HIS A 1 95 ? -12.096 20.269 33.767 1.00 82.56 95 HIS A CA 1
ATOM 765 C C . HIS A 1 95 ? -13.225 19.319 34.167 1.00 82.56 95 HIS A C 1
ATOM 767 O O . HIS A 1 95 ? -13.660 18.492 33.364 1.00 82.56 95 HIS A O 1
ATOM 773 N N . ALA A 1 96 ? -13.709 19.433 35.406 1.00 75.06 96 ALA A N 1
ATOM 774 C CA . ALA A 1 96 ? -14.830 18.629 35.880 1.00 75.06 96 ALA A CA 1
ATOM 775 C C . ALA A 1 96 ? -16.083 18.899 35.025 1.00 75.06 96 ALA A C 1
ATOM 777 O O . ALA A 1 96 ? -16.455 20.051 34.818 1.00 75.06 96 ALA A O 1
ATOM 778 N N . GLY A 1 97 ? -16.715 17.835 34.523 1.00 84.00 97 GLY A N 1
ATOM 779 C CA . GLY A 1 97 ? -17.912 17.918 33.678 1.00 84.00 97 GLY A CA 1
ATOM 780 C C . GLY A 1 97 ? -17.656 18.106 32.178 1.00 84.00 97 GLY A C 1
ATOM 781 O O . GLY A 1 97 ? -18.622 18.188 31.426 1.00 84.00 97 GLY A O 1
ATOM 782 N N . HIS A 1 98 ? -16.396 18.152 31.723 1.00 68.94 98 HIS A N 1
ATOM 783 C CA . HIS A 1 98 ? -16.070 18.252 30.299 1.00 68.94 98 HIS A CA 1
ATOM 784 C C . HIS A 1 98 ? -15.371 16.983 29.808 1.00 68.94 98 HIS A C 1
ATOM 786 O O . HIS A 1 98 ? -14.236 16.699 30.191 1.00 68.94 98 HIS A O 1
ATOM 792 N N . GLU A 1 99 ? -16.027 16.231 28.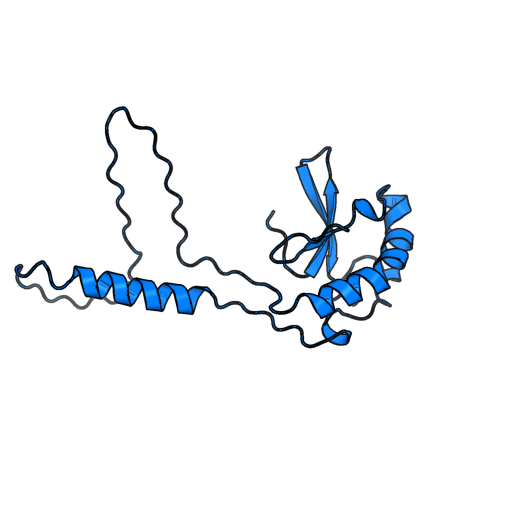926 1.00 83.62 99 GLU A N 1
ATOM 793 C CA . GLU A 1 99 ? -15.397 15.095 28.255 1.00 83.62 99 GLU A CA 1
ATOM 794 C C . GLU A 1 99 ? -14.310 15.608 27.302 1.00 83.62 99 GLU A C 1
ATOM 796 O O . GLU A 1 99 ? -14.543 16.499 26.480 1.00 83.62 99 GLU A O 1
ATOM 801 N N . THR A 1 100 ? -13.091 15.083 27.429 1.00 79.06 100 THR A N 1
ATOM 802 C CA . THR A 1 100 ? -11.990 15.375 26.507 1.00 79.06 100 THR A CA 1
ATOM 803 C C . THR A 1 100 ? -11.247 14.095 26.148 1.00 79.06 100 THR A C 1
ATOM 805 O O . THR A 1 100 ? -11.061 13.201 26.972 1.00 79.06 100 THR A O 1
ATOM 808 N N . ALA A 1 101 ? -10.800 14.011 24.896 1.00 79.50 101 ALA A N 1
ATOM 809 C CA . ALA A 1 101 ? -9.942 12.943 24.405 1.00 79.50 101 ALA A CA 1
ATOM 810 C C . ALA A 1 101 ? -8.690 13.568 23.781 1.00 79.50 101 ALA A C 1
ATOM 812 O O . ALA A 1 101 ? -8.785 14.399 22.876 1.00 79.50 101 ALA A O 1
ATOM 813 N N . HIS A 1 102 ? -7.512 13.182 24.270 1.00 76.88 102 HIS A N 1
ATOM 814 C CA . HIS A 1 102 ? -6.228 13.678 23.780 1.00 76.88 102 HIS A CA 1
ATOM 815 C C . HIS A 1 102 ? -5.444 12.538 23.133 1.00 76.88 102 HIS A C 1
ATOM 817 O O . HIS A 1 102 ? -5.159 11.530 23.775 1.00 76.88 102 HIS A O 1
ATOM 823 N N . LEU A 1 103 ? -5.073 12.709 21.864 1.00 76.81 103 LEU A N 1
ATOM 824 C CA . LEU A 1 103 ? -4.163 11.806 21.168 1.00 76.81 103 LEU A CA 1
ATOM 825 C C . LEU A 1 103 ? -2.752 12.395 21.207 1.00 76.81 103 LEU A C 1
ATOM 827 O O . LEU A 1 103 ? -2.494 13.441 20.610 1.00 76.81 103 LEU A O 1
ATOM 831 N N . VAL A 1 104 ? -1.838 11.708 21.891 1.00 72.44 104 VAL A N 1
ATOM 832 C CA . VAL A 1 104 ? -0.413 12.054 21.911 1.00 72.44 104 VAL A CA 1
ATOM 833 C C . VAL A 1 104 ? 0.336 11.060 21.041 1.00 72.44 104 VAL A C 1
ATOM 835 O O . VAL A 1 104 ? 0.384 9.874 21.351 1.00 72.44 104 VAL A O 1
ATOM 838 N N . ALA A 1 105 ? 0.912 11.548 19.947 1.00 66.00 105 ALA A N 1
ATOM 839 C CA . ALA A 1 105 ? 1.762 10.760 19.065 1.00 66.00 105 ALA A CA 1
ATOM 840 C C . ALA A 1 105 ? 3.148 11.407 19.009 1.00 66.00 105 ALA A C 1
ATOM 842 O O . ALA A 1 105 ? 3.349 12.428 18.347 1.00 66.00 105 ALA A O 1
ATOM 843 N N . GLU A 1 106 ? 4.106 10.824 19.727 1.00 61.59 106 GLU A N 1
ATOM 844 C CA . GLU A 1 106 ? 5.505 11.228 19.646 1.00 61.59 106 GLU A CA 1
ATOM 845 C C . GLU A 1 106 ? 6.066 10.783 18.286 1.00 61.59 106 GLU A C 1
ATOM 847 O O . GLU A 1 106 ? 6.289 9.602 18.043 1.00 61.59 106 GLU A O 1
ATOM 852 N N . ALA A 1 107 ? 6.248 11.744 17.375 1.00 60.81 107 ALA A N 1
ATOM 853 C CA . ALA A 1 107 ? 6.903 11.568 16.074 1.00 60.81 107 ALA A CA 1
ATOM 854 C C . ALA A 1 107 ? 6.302 10.466 15.171 1.00 60.81 107 ALA A C 1
ATOM 856 O O . ALA A 1 107 ? 6.952 9.448 14.913 1.00 60.81 107 ALA A O 1
ATOM 857 N N . PRO A 1 108 ? 5.094 10.662 14.614 1.00 62.41 108 PRO A N 1
ATOM 858 C CA . PRO A 1 108 ? 4.545 9.690 13.682 1.00 62.41 108 PRO A CA 1
ATOM 859 C C . PRO A 1 108 ? 5.410 9.623 12.412 1.00 62.41 108 PRO A C 1
ATOM 861 O O . PRO A 1 108 ? 5.570 10.610 11.689 1.00 62.41 108 PRO A O 1
ATOM 864 N N . ARG A 1 109 ? 5.984 8.446 12.143 1.00 62.53 109 ARG A N 1
ATOM 865 C CA . ARG A 1 109 ? 6.655 8.147 10.874 1.00 62.53 109 ARG A CA 1
ATOM 866 C C . ARG A 1 109 ? 5.594 7.773 9.850 1.00 62.53 109 ARG A C 1
ATOM 868 O O . ARG A 1 109 ? 4.952 6.733 9.975 1.00 62.53 109 ARG A O 1
ATOM 875 N N . TYR A 1 110 ? 5.426 8.613 8.839 1.00 67.31 110 TYR A N 1
ATOM 876 C CA . TYR A 1 110 ? 4.558 8.328 7.705 1.00 67.31 110 TYR A CA 1
ATOM 877 C C . TYR A 1 110 ? 5.425 8.002 6.503 1.00 67.31 110 TYR A C 1
ATOM 879 O O . TYR A 1 110 ? 6.266 8.806 6.126 1.00 67.31 110 TYR A O 1
ATOM 887 N N . THR A 1 111 ? 5.196 6.840 5.902 1.00 70.88 111 THR A N 1
ATOM 888 C CA . THR A 1 111 ? 5.734 6.523 4.577 1.00 70.88 111 THR A CA 1
ATOM 889 C C . THR A 1 111 ? 4.630 6.792 3.570 1.00 70.88 111 THR A C 1
ATOM 891 O O . THR A 1 111 ? 3.473 6.460 3.837 1.00 70.88 111 THR A O 1
ATOM 894 N N . TYR A 1 112 ? 4.949 7.422 2.444 1.00 74.81 112 TYR 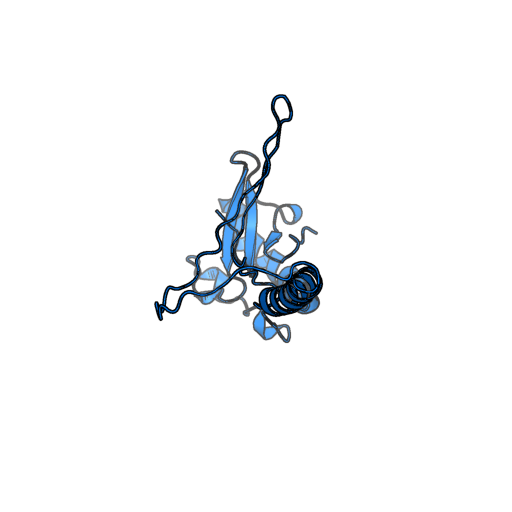A N 1
ATOM 895 C CA . TYR A 1 112 ? 3.993 7.649 1.365 1.00 74.81 112 TYR A CA 1
ATOM 896 C C . TYR A 1 112 ? 4.690 7.831 0.017 1.00 74.81 112 TYR A C 1
ATOM 898 O O . TYR A 1 112 ? 5.845 8.241 -0.050 1.00 74.81 112 TYR A O 1
ATOM 906 N N . PHE A 1 113 ? 3.953 7.564 -1.063 1.00 78.62 113 PHE A N 1
ATOM 907 C CA . PHE A 1 113 ? 4.387 7.918 -2.411 1.00 78.62 113 PHE A CA 1
ATOM 908 C C . PHE A 1 113 ? 4.185 9.411 -2.646 1.00 78.62 113 PHE A C 1
ATOM 910 O O . PHE A 1 113 ? 3.065 9.912 -2.507 1.00 78.62 113 PHE A O 1
ATOM 917 N N . ARG A 1 114 ? 5.249 10.117 -3.035 1.00 75.00 114 ARG A N 1
ATOM 918 C CA . ARG A 1 114 ? 5.173 11.548 -3.359 1.00 75.00 114 ARG A CA 1
ATOM 919 C C . ARG A 1 114 ? 4.355 11.819 -4.626 1.00 75.00 114 ARG A C 1
ATOM 921 O O . ARG A 1 114 ? 3.547 12.743 -4.645 1.00 75.00 114 ARG A O 1
ATOM 928 N N . ALA A 1 115 ? 4.537 10.996 -5.659 1.00 81.94 115 ALA A N 1
ATOM 929 C CA . ALA A 1 115 ? 3.811 11.071 -6.926 1.00 81.94 115 ALA A CA 1
ATOM 930 C C . ALA A 1 115 ? 2.882 9.858 -7.094 1.00 81.94 115 ALA A C 1
ATOM 932 O O . ALA A 1 115 ? 3.303 8.714 -6.927 1.00 81.94 115 ALA A O 1
ATOM 933 N N . LEU A 1 116 ? 1.613 10.101 -7.443 1.00 84.69 116 LEU A N 1
ATOM 934 C CA . LEU A 1 116 ? 0.598 9.046 -7.595 1.00 84.69 116 LEU A CA 1
ATOM 935 C C . LEU A 1 116 ? 0.477 8.506 -9.028 1.00 84.69 116 LEU A C 1
ATOM 937 O O . LEU A 1 116 ? -0.228 7.521 -9.239 1.00 84.69 116 LEU A O 1
ATOM 941 N N . ASP A 1 117 ? 1.169 9.095 -10.001 1.00 87.00 117 ASP A N 1
ATOM 942 C CA . ASP A 1 117 ? 1.039 8.703 -11.409 1.00 87.00 117 ASP A CA 1
ATOM 943 C C . ASP A 1 117 ? 1.593 7.301 -11.678 1.00 87.00 117 ASP A C 1
ATOM 945 O O . ASP A 1 117 ? 0.943 6.498 -12.348 1.00 87.00 117 ASP A O 1
ATOM 949 N N . ALA A 1 118 ? 2.760 6.972 -11.113 1.00 87.62 118 ALA A N 1
ATOM 950 C CA . ALA A 1 118 ? 3.354 5.644 -11.263 1.00 87.62 118 ALA A CA 1
ATOM 951 C C . ALA A 1 118 ? 2.532 4.552 -10.540 1.00 87.62 118 ALA A C 1
ATOM 953 O O . ALA A 1 118 ? 2.201 3.559 -11.192 1.00 87.62 118 ALA A O 1
ATOM 954 N N . PRO A 1 119 ? 2.099 4.736 -9.269 1.00 88.38 119 PRO A N 1
ATOM 955 C CA . PRO A 1 119 ? 1.168 3.822 -8.602 1.00 88.38 119 PRO A CA 1
ATOM 956 C C . PRO A 1 119 ? -0.126 3.567 -9.374 1.00 88.38 119 PRO A C 1
ATOM 958 O O . PRO A 1 119 ? -0.533 2.416 -9.525 1.00 88.38 119 PRO A O 1
ATOM 961 N N . LYS A 1 120 ? -0.754 4.620 -9.911 1.00 88.94 120 LYS A N 1
ATOM 962 C CA . LYS A 1 120 ? -1.993 4.49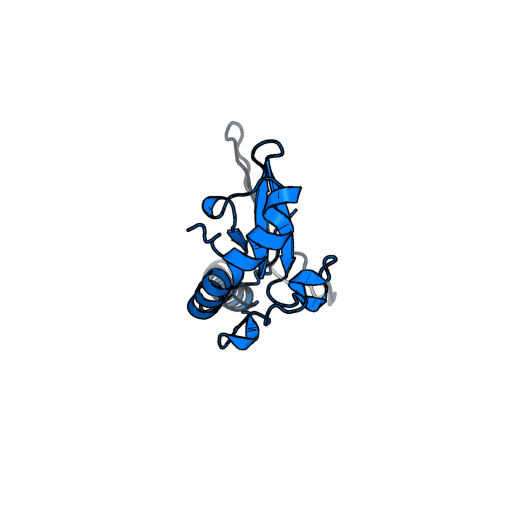1 -10.689 1.00 88.94 120 LYS A CA 1
ATOM 963 C C . LYS A 1 120 ? -1.783 3.702 -11.980 1.00 88.94 120 LYS A C 1
ATOM 965 O O . LYS A 1 120 ? -2.534 2.765 -12.235 1.00 88.94 120 LYS A O 1
ATOM 970 N N . LYS A 1 121 ? -0.753 4.039 -12.766 1.00 89.88 121 LYS A N 1
ATOM 971 C CA . LYS A 1 121 ? -0.432 3.333 -14.021 1.00 89.88 121 LYS A CA 1
ATOM 972 C C . LYS A 1 121 ? -0.105 1.866 -13.782 1.00 89.88 121 LYS A C 1
ATOM 974 O O . LYS A 1 121 ? -0.579 1.000 -14.516 1.00 89.88 121 LYS A O 1
ATOM 979 N N . TRP A 1 122 ? 0.687 1.587 -12.748 1.00 90.81 122 TRP A N 1
ATOM 980 C CA . TRP A 1 122 ? 0.999 0.219 -12.360 1.00 90.81 122 TRP A CA 1
ATOM 981 C C . TRP A 1 122 ? -0.274 -0.539 -11.992 1.00 90.81 122 TRP A C 1
ATOM 983 O O . TRP A 1 122 ? -0.500 -1.627 -12.509 1.00 90.81 122 TRP A O 1
ATOM 993 N N . PHE A 1 123 ? -1.136 0.042 -11.158 1.00 90.69 123 PHE A N 1
ATOM 994 C CA . PHE A 1 123 ? -2.346 -0.638 -10.711 1.00 90.69 123 PHE A CA 1
ATOM 995 C C . PHE A 1 123 ? -3.276 -0.958 -11.884 1.00 90.69 123 PHE A C 1
ATOM 997 O O . PHE A 1 123 ? -3.659 -2.109 -12.059 1.00 90.69 123 PHE A O 1
ATOM 1004 N N . GLN A 1 124 ? -3.529 0.017 -12.760 1.00 90.31 124 GLN A N 1
ATOM 1005 C CA . GLN A 1 124 ? -4.338 -0.175 -13.968 1.00 90.31 124 GLN A CA 1
ATOM 1006 C C . GLN A 1 124 ? -3.792 -1.276 -14.886 1.00 90.31 124 GLN A C 1
ATOM 1008 O O . GLN A 1 124 ? -4.570 -2.046 -15.434 1.00 90.31 124 GLN A O 1
ATOM 1013 N N . SER A 1 125 ? -2.468 -1.378 -15.027 1.00 90.25 125 SER A N 1
ATOM 1014 C CA . SER A 1 125 ? -1.839 -2.357 -15.926 1.00 90.25 125 SER A CA 1
ATOM 1015 C C . SER A 1 125 ? -1.806 -3.782 -15.362 1.00 90.25 125 SER A C 1
ATOM 1017 O O . SER A 1 125 ? -1.622 -4.731 -16.118 1.00 90.25 125 SER A O 1
ATOM 1019 N N . ASN A 1 126 ? -1.911 -3.947 -14.039 1.00 90.81 126 ASN A N 1
ATOM 1020 C CA . ASN A 1 126 ? -1.752 -5.247 -13.377 1.00 90.81 126 ASN A CA 1
ATOM 1021 C C . ASN A 1 126 ? -3.054 -5.773 -12.750 1.00 90.81 126 ASN A C 1
ATOM 1023 O O . ASN A 1 126 ? -3.088 -6.932 -12.351 1.00 90.81 126 ASN A O 1
ATOM 1027 N N . ILE A 1 127 ? -4.119 -4.967 -12.681 1.00 91.25 127 ILE A N 1
ATOM 1028 C CA . ILE A 1 127 ? -5.373 -5.336 -12.008 1.00 91.25 127 ILE A CA 1
ATOM 1029 C C . ILE A 1 127 ? -6.015 -6.603 -12.578 1.00 91.25 127 ILE A C 1
ATOM 1031 O O . ILE A 1 127 ? -6.449 -7.456 -11.815 1.00 91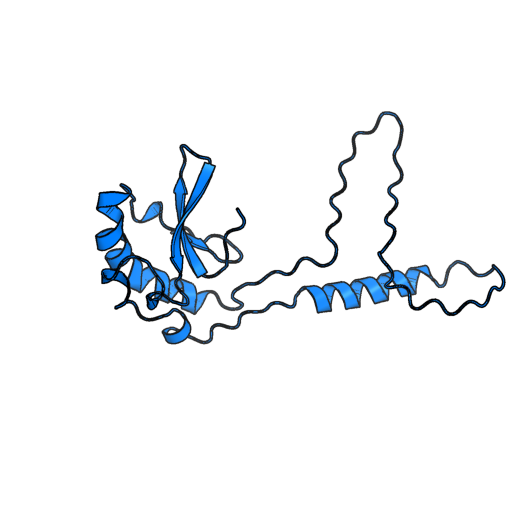.25 127 ILE A O 1
ATOM 1035 N N . GLU A 1 128 ? -6.003 -6.769 -13.900 1.00 91.19 128 GLU A N 1
ATOM 1036 C CA . GLU A 1 128 ? -6.593 -7.931 -14.577 1.00 91.19 128 GLU A CA 1
ATOM 1037 C C . GLU A 1 128 ? -5.900 -9.230 -14.158 1.00 91.19 128 GLU A C 1
ATOM 1039 O O . GLU A 1 128 ? -6.562 -10.184 -13.765 1.00 91.19 128 GLU A O 1
ATOM 1044 N N . LYS A 1 129 ? -4.563 -9.222 -14.111 1.00 90.31 129 LYS A N 1
ATOM 1045 C CA . LYS A 1 129 ? -3.765 -10.371 -13.658 1.00 90.31 129 LYS A CA 1
ATOM 1046 C C . LYS A 1 129 ? -3.994 -10.696 -12.186 1.00 90.31 129 LYS A C 1
ATOM 1048 O O . LYS A 1 129 ? -3.958 -11.851 -11.785 1.00 90.31 129 LYS A O 1
ATOM 1053 N N . ILE A 1 130 ? -4.203 -9.675 -11.355 1.00 90.19 130 ILE A N 1
ATOM 1054 C CA . ILE A 1 130 ? -4.466 -9.874 -9.925 1.00 90.19 130 ILE A CA 1
ATOM 1055 C C . ILE A 1 130 ? -5.835 -10.532 -9.729 1.00 90.19 130 ILE A C 1
ATOM 1057 O O . ILE A 1 130 ? -5.955 -11.436 -8.906 1.00 90.19 130 ILE A O 1
ATOM 1061 N N . ILE A 1 131 ? -6.847 -10.115 -10.495 1.00 91.56 131 ILE A N 1
ATOM 1062 C CA . ILE A 1 131 ? -8.178 -10.736 -10.477 1.00 91.56 131 ILE A CA 1
ATOM 1063 C C . ILE A 1 131 ? -8.114 -12.164 -11.022 1.00 91.56 131 ILE A C 1
ATOM 1065 O O . ILE A 1 131 ? -8.736 -13.046 -10.450 1.00 91.56 131 ILE A O 1
ATOM 1069 N N . GLU A 1 132 ? -7.332 -12.424 -12.066 1.00 90.81 132 GLU A N 1
ATOM 1070 C CA . GLU A 1 132 ? -7.149 -13.780 -12.598 1.00 90.81 132 GLU A CA 1
ATOM 1071 C C . GLU A 1 132 ? -6.587 -14.745 -11.538 1.00 90.81 132 GLU A C 1
ATOM 1073 O O . GLU A 1 132 ? -7.092 -15.851 -11.382 1.00 90.81 132 GLU A O 1
ATOM 1078 N N . VAL A 1 133 ? -5.598 -14.308 -10.748 1.00 89.94 133 VAL A N 1
ATOM 1079 C CA . VAL A 1 133 ? -4.942 -15.159 -9.736 1.00 89.94 133 VAL A CA 1
ATOM 1080 C C . VAL A 1 133 ? -5.742 -15.263 -8.429 1.00 89.94 133 VAL A C 1
ATOM 1082 O O . VAL A 1 133 ? -5.818 -16.329 -7.822 1.00 89.94 133 VAL A O 1
ATOM 1085 N N . TYR A 1 134 ? -6.314 -14.156 -7.946 1.00 89.00 134 TYR A N 1
ATOM 1086 C CA . TYR A 1 134 ? -6.940 -14.086 -6.615 1.00 89.00 134 TYR A CA 1
ATOM 1087 C C . TYR A 1 134 ? -8.470 -13.992 -6.646 1.00 89.00 134 TYR A C 1
ATOM 1089 O O . TYR A 1 134 ? -9.106 -14.166 -5.604 1.00 89.00 134 TYR A O 1
ATOM 1097 N N . GLY A 1 135 ? -9.063 -13.721 -7.808 1.00 87.69 135 GLY A N 1
ATOM 1098 C CA . GLY A 1 135 ? -10.495 -13.483 -7.989 1.00 87.69 135 GLY A CA 1
ATOM 1099 C C . GLY A 1 135 ? -11.350 -14.679 -7.611 1.00 87.69 135 GLY A C 1
ATOM 1100 O O . GLY A 1 135 ? -12.308 -14.515 -6.863 1.00 87.69 135 GLY A O 1
ATOM 1101 N N . GLU A 1 136 ? -10.974 -15.881 -8.050 1.00 87.69 136 GLU A N 1
ATOM 1102 C CA . GLU A 1 136 ? -11.727 -17.104 -7.747 1.00 87.69 136 GLU A CA 1
ATOM 1103 C C . GLU A 1 136 ? -11.631 -17.474 -6.259 1.00 87.69 136 GLU A C 1
ATOM 1105 O O . GLU A 1 136 ? -12.644 -17.706 -5.601 1.00 87.69 136 GLU A O 1
ATOM 1110 N N . THR A 1 137 ? -10.420 -17.428 -5.697 1.00 88.44 137 THR A N 1
ATOM 1111 C CA . THR A 1 137 ? -10.162 -17.794 -4.295 1.00 88.44 137 THR A CA 1
ATOM 1112 C C . THR A 1 137 ? -10.836 -16.843 -3.299 1.00 88.44 137 THR A C 1
ATOM 1114 O O . THR A 1 137 ? -11.305 -17.279 -2.249 1.00 88.44 137 THR A O 1
ATOM 1117 N N . HIS A 1 138 ? -10.878 -15.540 -3.600 1.00 86.56 138 HIS A N 1
ATOM 1118 C CA . HIS A 1 138 ? -11.390 -14.520 -2.677 1.00 86.56 138 HIS A CA 1
ATOM 1119 C C . HIS A 1 138 ? -12.746 -13.921 -3.077 1.00 86.56 138 HIS A C 1
ATOM 1121 O O . HIS A 1 138 ? -13.268 -13.104 -2.322 1.00 86.56 138 HIS A O 1
ATOM 1127 N N . GLN A 1 139 ? -13.315 -14.320 -4.221 1.00 88.44 139 GLN A N 1
ATOM 1128 C CA . GLN A 1 139 ? -14.565 -13.781 -4.779 1.00 88.44 139 GLN A CA 1
ATOM 1129 C C . GLN A 1 139 ? -14.557 -12.248 -4.891 1.00 88.44 139 GLN A C 1
ATOM 1131 O O . GLN A 1 139 ? -15.524 -11.573 -4.540 1.00 88.44 139 GLN A O 1
ATOM 1136 N N . ILE A 1 140 ? -13.436 -11.692 -5.353 1.00 89.88 140 ILE A N 1
ATOM 1137 C CA . ILE A 1 140 ? -13.215 -10.244 -5.440 1.00 89.88 140 ILE A CA 1
ATOM 1138 C C . ILE A 1 140 ? -13.480 -9.722 -6.848 1.00 89.88 140 ILE A C 1
ATOM 1140 O O . 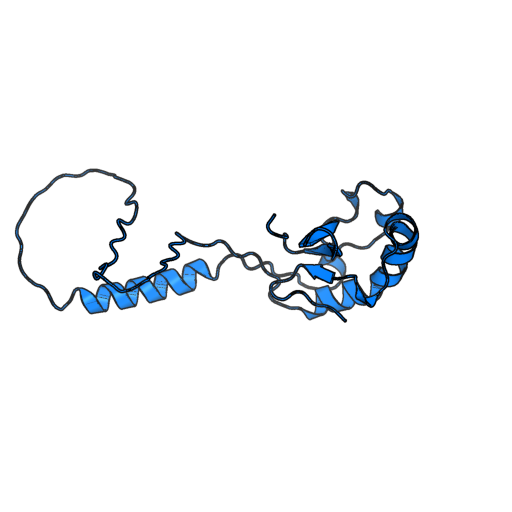ILE A 1 140 ? -13.083 -10.345 -7.834 1.00 89.88 140 ILE A O 1
ATOM 1144 N N . GLN A 1 141 ? -14.119 -8.557 -6.932 1.00 89.19 141 GLN A N 1
ATOM 1145 C CA . GLN A 1 141 ? -14.304 -7.826 -8.183 1.00 89.19 141 GLN A CA 1
ATOM 1146 C C . GLN A 1 141 ? -13.252 -6.721 -8.332 1.00 89.19 141 GLN A C 1
ATOM 1148 O O . GLN A 1 141 ? -12.494 -6.411 -7.405 1.00 89.19 141 GLN A O 1
ATOM 1153 N N . LYS A 1 142 ? -13.192 -6.114 -9.519 1.00 88.00 142 LYS A N 1
ATOM 1154 C CA . LYS A 1 142 ? -12.225 -5.056 -9.838 1.00 88.00 142 LYS A CA 1
ATOM 1155 C C . LYS A 1 142 ? -12.387 -3.833 -8.935 1.00 88.00 142 LYS A C 1
ATOM 1157 O O . LYS A 1 142 ? -11.393 -3.226 -8.549 1.00 88.00 142 LYS A O 1
ATOM 1162 N N . GLU A 1 143 ? -13.624 -3.522 -8.581 1.00 87.12 143 GLU A N 1
ATOM 1163 C CA . GLU A 1 143 ? -14.033 -2.359 -7.792 1.00 87.12 143 GLU A CA 1
ATOM 1164 C C . GLU A 1 143 ? -13.691 -2.522 -6.301 1.00 87.12 143 GLU A C 1
ATOM 1166 O O . GLU A 1 143 ? -13.560 -1.539 -5.572 1.00 87.12 143 GLU A O 1
ATOM 1171 N N . ASP A 1 144 ? -13.518 -3.763 -5.835 1.00 87.62 144 ASP A N 1
ATOM 1172 C CA . ASP A 1 144 ? -13.164 -4.057 -4.443 1.00 87.62 144 ASP A CA 1
ATOM 1173 C C . ASP A 1 144 ? -11.649 -3.946 -4.188 1.00 87.62 144 ASP A C 1
ATOM 1175 O O . ASP A 1 144 ? -11.205 -3.842 -3.038 1.00 87.62 144 ASP A O 1
ATOM 1179 N N . LEU A 1 145 ? -10.836 -3.966 -5.251 1.00 90.81 145 LEU A N 1
ATOM 1180 C CA . LEU A 1 145 ? -9.381 -3.910 -5.166 1.00 90.81 145 LEU A CA 1
ATOM 1181 C C . LEU A 1 145 ? -8.881 -2.485 -4.935 1.00 90.81 145 LEU A C 1
ATOM 1183 O O . LEU A 1 145 ? -9.222 -1.534 -5.632 1.00 90.81 145 LEU A O 1
ATOM 1187 N N . CYS A 1 146 ? -7.977 -2.355 -3.972 1.00 89.12 146 CYS A N 1
ATOM 1188 C CA . CYS A 1 146 ? -7.390 -1.093 -3.558 1.00 89.12 146 CYS A CA 1
ATOM 1189 C C . CYS A 1 146 ? -5.866 -1.211 -3.475 1.00 89.12 146 CYS A C 1
ATOM 1191 O O . CYS A 1 146 ? -5.319 -2.198 -2.972 1.00 89.12 146 CYS A O 1
ATOM 1193 N N . LEU A 1 147 ? -5.173 -0.149 -3.891 1.00 88.69 147 LEU A N 1
ATOM 1194 C CA . LEU A 1 147 ? -3.745 0.030 -3.633 1.00 88.69 147 LEU A CA 1
ATOM 1195 C C . LEU A 1 147 ? -3.547 0.943 -2.416 1.00 88.69 147 LEU A C 1
ATOM 1197 O O . LEU A 1 147 ? -4.018 2.085 -2.382 1.00 88.69 147 LEU A O 1
ATOM 1201 N N . GLY A 1 148 ? -2.811 0.446 -1.425 1.00 83.75 148 GLY A N 1
ATOM 1202 C CA . GLY A 1 148 ? -2.424 1.179 -0.227 1.00 83.75 148 GLY A CA 1
ATOM 1203 C C . GLY A 1 148 ? -1.475 2.331 -0.556 1.00 83.75 148 GLY A C 1
ATOM 1204 O O . GLY A 1 148 ? -0.278 2.131 -0.764 1.00 83.75 148 GLY A O 1
ATOM 1205 N N . THR A 1 149 ? -2.006 3.555 -0.573 1.00 80.06 149 THR A N 1
ATOM 1206 C CA . THR A 1 149 ? -1.229 4.807 -0.600 1.00 80.06 149 THR A CA 1
ATOM 1207 C C . THR A 1 149 ? -1.691 5.736 0.536 1.00 80.06 149 THR A C 1
ATOM 1209 O O . THR A 1 149 ? -2.588 5.372 1.295 1.00 80.06 149 THR A O 1
ATOM 1212 N N . ARG A 1 150 ? -1.128 6.954 0.671 1.00 67.12 150 ARG A N 1
ATOM 1213 C CA . ARG A 1 150 ? -1.563 7.954 1.682 1.00 67.12 150 ARG A CA 1
ATOM 1214 C C . ARG A 1 150 ? -3.074 8.238 1.635 1.00 67.12 150 ARG A C 1
ATOM 1216 O O . ARG A 1 150 ? -3.663 8.583 2.654 1.00 67.12 150 ARG A O 1
ATOM 1223 N N . ARG A 1 151 ? -3.694 8.096 0.460 1.00 54.38 151 ARG A N 1
ATOM 1224 C CA . ARG A 1 151 ? -5.147 7.971 0.281 1.00 54.38 151 ARG A CA 1
ATOM 1225 C C . ARG A 1 151 ? -5.392 6.616 -0.375 1.00 54.38 151 ARG A C 1
ATOM 1227 O O . ARG A 1 151 ? -4.753 6.325 -1.381 1.00 54.38 151 ARG A O 1
ATOM 1234 N N . ALA A 1 152 ? -6.273 5.779 0.163 1.00 49.16 152 ALA A N 1
ATOM 1235 C CA . ALA A 1 152 ? -6.675 4.581 -0.570 1.00 49.16 152 ALA A CA 1
ATOM 1236 C C . ALA A 1 152 ? -7.254 5.025 -1.923 1.00 49.16 152 ALA A C 1
ATOM 1238 O O . ALA A 1 152 ? -8.130 5.890 -1.961 1.00 49.16 152 ALA A O 1
ATOM 1239 N N . ILE A 1 153 ? -6.697 4.514 -3.020 1.00 50.38 153 ILE A N 1
ATOM 1240 C CA . ILE A 1 153 ? -7.217 4.773 -4.361 1.00 50.38 153 ILE A CA 1
ATOM 1241 C C . ILE A 1 153 ? -8.096 3.572 -4.699 1.00 50.38 153 ILE A C 1
ATOM 1243 O O . ILE A 1 153 ? -7.572 2.483 -4.928 1.00 50.38 153 ILE A O 1
ATOM 1247 N N . ALA A 1 154 ? -9.408 3.786 -4.665 1.00 46.91 154 ALA A N 1
ATOM 1248 C CA . ALA A 1 154 ? -10.405 2.908 -5.264 1.00 46.91 154 ALA A CA 1
ATOM 1249 C C . ALA A 1 154 ? -10.819 3.533 -6.605 1.00 46.91 154 ALA A C 1
ATOM 1251 O O . ALA A 1 154 ? -10.878 4.766 -6.702 1.00 46.91 154 ALA A O 1
ATOM 1252 N N . PHE A 1 155 ? -11.029 2.708 -7.628 1.00 42.22 155 PHE A N 1
ATOM 1253 C CA . PHE A 1 155 ? -11.468 3.130 -8.959 1.00 42.22 155 PHE A CA 1
ATOM 1254 C C . PHE A 1 155 ? -12.796 2.475 -9.300 1.00 42.22 155 PHE A C 1
ATOM 1256 O O . PHE A 1 155 ? -12.921 1.268 -9.009 1.00 42.22 155 PHE A O 1
#

Foldseek 3Di:
DDDDAQFKFFQDPVVRDTDTQAGLQQQCVGPDPLSNPQDRLVVQDDFDWDQPPLVVVVVVVVVVVVVVVVPDDDDDDDDDDDPDPDPDDDDDDDDPPDDDDDDDDDRDGDIFGPDCPSVVVSCVVCLVVSCVVCCVVPVDDSQRMWGDGVDTDGD

Organism: NCBI:txid117069

pLDDT: mean 72.66, std 17.18, range [31.5, 91.75]

Radius of gyration: 23.3 Å; chains: 1; bounding box: 42×54×56 Å

Sequence (155 aa):
MPVSVGMVGYLSKHHGKFITLLNSLEPRTSQNVDVHGLKPLRCYGSVEEDHNHYEEIKNNSKRIAMRRRIGTFFNFFTSKKCSETSTSRYSFPLHAGHETAHLVAEAPRYTYFRALDAPKKWFQSNIEKIIEVYGETHQIQKEDLCLGTRRAIAF

Secondary structure (DSSP, 8-state):
-PPPTTEEEEEETTTTEEEEEEESS-GGGSS-GGGGGSPPGGGGS---EE--HHHHHHHHHHHHHHHHTTS------------------------TT--------SS----EES-SHHHHHHHHHHHHHHHHHHHHHHT--GGGEEE-SSS-B--